Protein AF-A0A543Q272-F1 (afdb_monomer_lite)

Sequence (63 aa):
MDWKFAARRLAKDLTHVAHGSAVAIFAAGWFSNTMEAAVVAAGAWVVIRGCAFVLDAWAGPAP

pLDDT: mean 84.23, std 7.66, range [51.88, 92.12]

Secondary structure (DSSP, 8-state):
--HHHHHHHHHHHHHHHHHHHHHHHHHHHHHHT-HHHHHHHHHHHHHHHHHHHHHHHHH-S--

Organism: NCBI:txid637390

Structure (mmCIF, N/CA/C/O backbone):
data_AF-A0A543Q272-F1
#
_entry.id   AF-A0A543Q272-F1
#
loop_
_atom_site.group_PDB
_atom_site.id
_atom_site.type_symbol
_atom_site.label_atom_id
_atom_site.label_alt_id
_atom_site.label_comp_id
_atom_site.label_asym_id
_atom_site.label_entity_id
_atom_site.label_seq_id
_atom_site.pdbx_PDB_ins_code
_atom_site.Cartn_x
_atom_site.Cartn_y
_atom_site.Cartn_z
_atom_site.occupancy
_atom_site.B_iso_or_equiv
_atom_site.auth_seq_id
_atom_site.auth_comp_id
_atom_site.auth_asym_id
_atom_site.auth_atom_id
_atom_site.pdbx_PDB_model_num
ATOM 1 N N . MET A 1 1 ? -13.955 -9.419 20.958 1.00 51.88 1 MET A N 1
ATOM 2 C CA . MET A 1 1 ? -13.021 -9.694 19.845 1.00 51.88 1 MET A CA 1
ATOM 3 C C . MET A 1 1 ? -12.473 -8.374 19.358 1.00 51.88 1 MET A C 1
ATOM 5 O O . MET A 1 1 ? -13.250 -7.486 19.027 1.00 51.88 1 MET A O 1
ATOM 9 N N . ASP A 1 2 ? -11.155 -8.239 19.398 1.00 77.50 2 ASP A N 1
ATOM 10 C C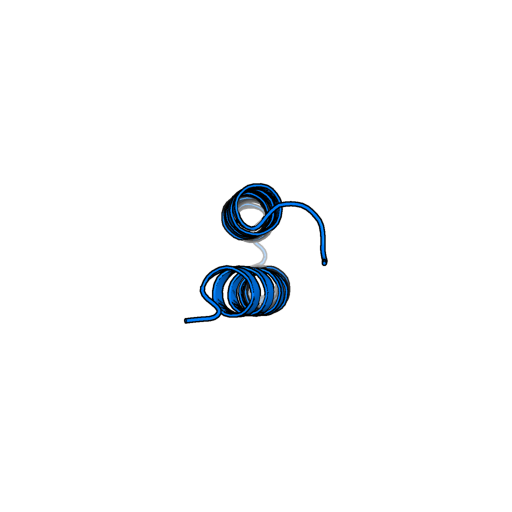A . ASP A 1 2 ? -10.424 -6.977 19.289 1.00 77.50 2 ASP A CA 1
ATOM 11 C C . ASP A 1 2 ? -10.290 -6.522 17.822 1.00 77.50 2 ASP A C 1
ATOM 13 O O . ASP A 1 2 ? -9.201 -6.338 17.282 1.00 77.50 2 ASP A O 1
ATOM 17 N N . TRP A 1 3 ? -11.423 -6.423 17.120 1.00 80.25 3 TRP A N 1
ATOM 18 C CA . TRP A 1 3 ? -11.467 -6.120 15.685 1.00 80.25 3 TRP A CA 1
ATOM 19 C C . TRP A 1 3 ? -10.791 -4.780 15.363 1.00 80.25 3 TRP A C 1
ATOM 21 O O . TRP A 1 3 ? -10.179 -4.645 14.308 1.00 80.25 3 TRP A O 1
ATOM 31 N N . LYS A 1 4 ? -10.817 -3.826 16.304 1.00 85.19 4 LYS A N 1
ATOM 32 C CA . LYS A 1 4 ? -10.082 -2.557 16.217 1.00 85.19 4 LYS A CA 1
ATOM 33 C C . LYS A 1 4 ? -8.570 -2.779 16.211 1.00 85.19 4 LYS A C 1
ATOM 35 O O . LYS A 1 4 ? -7.864 -2.180 15.405 1.00 85.19 4 LYS A O 1
ATOM 40 N N . PHE A 1 5 ? -8.068 -3.665 17.070 1.00 85.12 5 PHE A N 1
ATOM 41 C CA . PHE A 1 5 ? -6.650 -4.017 17.111 1.00 85.12 5 PHE A CA 1
ATOM 42 C C . PHE A 1 5 ? -6.212 -4.731 15.826 1.00 85.12 5 PHE A C 1
ATOM 44 O O . PHE A 1 5 ? -5.168 -4.405 15.259 1.00 85.12 5 PHE A O 1
ATOM 51 N N . ALA A 1 6 ? -7.041 -5.649 15.318 1.00 85.81 6 ALA A N 1
ATOM 52 C CA . ALA A 1 6 ? -6.805 -6.320 14.042 1.00 85.81 6 ALA A CA 1
ATOM 53 C C . ALA A 1 6 ? -6.799 -5.334 12.857 1.00 85.81 6 ALA A C 1
ATOM 55 O O . ALA A 1 6 ? -5.884 -5.384 12.038 1.00 85.81 6 ALA A O 1
ATOM 56 N N . ALA A 1 7 ? -7.752 -4.397 12.801 1.00 86.12 7 ALA A N 1
ATOM 57 C CA . ALA A 1 7 ? -7.826 -3.366 11.763 1.00 86.12 7 ALA A CA 1
ATOM 58 C C . ALA A 1 7 ? -6.597 -2.441 11.770 1.00 86.12 7 ALA A C 1
ATOM 60 O O . ALA A 1 7 ? -6.019 -2.184 10.716 1.00 86.12 7 ALA A O 1
ATOM 61 N N . ARG A 1 8 ? -6.127 -2.011 12.949 1.00 85.94 8 ARG A N 1
ATOM 62 C CA . ARG A 1 8 ? -4.894 -1.211 13.064 1.00 85.94 8 ARG A CA 1
ATOM 63 C C . ARG A 1 8 ? -3.644 -1.975 12.662 1.00 85.94 8 ARG A C 1
ATOM 65 O O . ARG A 1 8 ? -2.746 -1.410 12.042 1.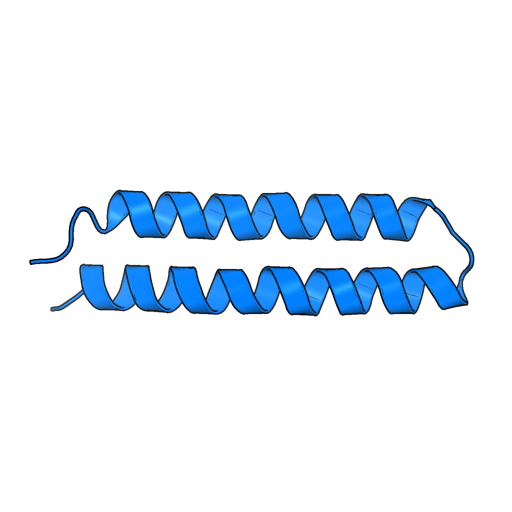00 85.94 8 ARG A O 1
ATOM 72 N N . ARG A 1 9 ? -3.554 -3.254 13.033 1.00 88.56 9 ARG A N 1
ATOM 73 C CA . ARG A 1 9 ? -2.430 -4.100 12.624 1.00 88.56 9 ARG A CA 1
ATOM 74 C C . ARG A 1 9 ? -2.413 -4.265 11.107 1.00 88.56 9 ARG A C 1
ATOM 76 O O . ARG A 1 9 ? -1.378 -4.030 10.496 1.00 88.56 9 ARG A O 1
ATOM 83 N N . LEU A 1 10 ? -3.575 -4.516 10.507 1.00 88.31 10 LEU A N 1
ATOM 84 C CA . LEU A 1 10 ? -3.726 -4.571 9.058 1.00 88.31 10 LEU A CA 1
ATOM 85 C C . LEU A 1 10 ? -3.366 -3.238 8.384 1.00 88.31 10 LEU A C 1
ATOM 87 O O . LEU A 1 10 ? -2.686 -3.244 7.365 1.00 88.31 10 LEU A O 1
ATOM 91 N N . ALA A 1 11 ? -3.744 -2.091 8.956 1.00 88.62 11 ALA A N 1
ATOM 92 C CA . ALA A 1 11 ? -3.356 -0.778 8.435 1.00 88.62 11 ALA A CA 1
ATOM 93 C C . ALA A 1 11 ? -1.826 -0.568 8.432 1.00 88.62 11 ALA A C 1
ATOM 95 O O . ALA A 1 11 ? -1.263 -0.040 7.466 1.00 88.62 11 ALA A O 1
ATOM 96 N N . LYS A 1 12 ? -1.129 -1.024 9.482 1.00 89.81 12 LYS A N 1
ATOM 97 C CA . LYS A 1 12 ? 0.344 -1.011 9.538 1.00 89.81 12 LYS A CA 1
ATOM 98 C C . LYS A 1 12 ? 0.962 -1.952 8.506 1.00 89.81 12 LYS A C 1
ATOM 100 O O . LYS A 1 12 ? 1.893 -1.555 7.809 1.00 89.81 12 LYS A O 1
ATOM 105 N N . ASP A 1 13 ? 0.421 -3.157 8.367 1.00 91.31 13 ASP A N 1
ATOM 106 C CA . ASP A 1 13 ? 0.918 -4.137 7.401 1.00 91.31 13 ASP A CA 1
ATOM 107 C C . ASP A 1 13 ? 0.722 -3.637 5.961 1.00 91.31 13 ASP A C 1
ATOM 109 O O . ASP A 1 13 ? 1.660 -3.659 5.166 1.00 91.31 13 ASP A O 1
ATOM 113 N N . LEU A 1 14 ? -0.440 -3.059 5.642 1.00 88.50 14 LEU A N 1
ATOM 114 C CA . LEU A 1 14 ? -0.704 -2.420 4.348 1.00 88.50 14 LEU A CA 1
ATOM 115 C C . LEU A 1 14 ? 0.240 -1.251 4.074 1.00 88.50 14 LEU A C 1
ATOM 117 O O . LEU A 1 14 ? 0.681 -1.061 2.946 1.00 88.50 14 LEU A O 1
ATOM 121 N N . THR A 1 15 ? 0.600 -0.486 5.101 1.00 89.38 15 THR A N 1
ATOM 122 C CA . THR A 1 15 ? 1.594 0.583 4.978 1.00 89.38 15 THR A CA 1
ATOM 123 C C . THR A 1 15 ? 2.970 0.041 4.574 1.00 89.38 15 THR A C 1
ATOM 125 O O . THR A 1 15 ? 3.614 0.621 3.697 1.00 89.38 15 THR A O 1
ATOM 128 N N . HIS A 1 16 ? 3.417 -1.071 5.163 1.00 90.44 16 HIS A N 1
ATOM 129 C CA . HIS A 1 16 ? 4.666 -1.721 4.757 1.00 90.44 16 HIS A CA 1
ATOM 130 C C . HIS A 1 16 ? 4.575 -2.302 3.343 1.00 90.44 16 HIS A C 1
ATOM 132 O O . HIS A 1 16 ? 5.503 -2.135 2.552 1.00 90.44 16 HIS A O 1
ATOM 138 N N . VAL A 1 17 ? 3.442 -2.919 2.994 1.00 89.50 17 VAL A N 1
ATOM 139 C CA . VAL A 1 17 ? 3.197 -3.457 1.649 1.00 89.50 17 VAL A CA 1
ATOM 140 C C . VAL A 1 17 ? 3.174 -2.346 0.599 1.00 89.50 17 VAL A C 1
ATOM 142 O O . VAL A 1 17 ? 3.753 -2.524 -0.469 1.00 89.50 17 VAL A O 1
ATOM 145 N N . ALA A 1 18 ? 2.583 -1.183 0.888 1.00 89.06 18 ALA A N 1
ATOM 146 C CA . ALA A 1 18 ? 2.589 -0.027 -0.013 1.00 89.06 18 ALA A CA 1
ATOM 147 C C . ALA A 1 18 ? 4.021 0.403 -0.355 1.00 89.06 18 ALA A C 1
ATOM 149 O O . ALA A 1 18 ? 4.356 0.603 -1.519 1.00 89.06 18 ALA A O 1
ATOM 150 N N . HIS A 1 19 ? 4.880 0.477 0.662 1.00 88.44 19 HIS A N 1
ATOM 151 C CA . HIS A 1 19 ? 6.281 0.845 0.492 1.00 88.44 19 HIS A CA 1
ATOM 152 C C . HIS A 1 19 ? 7.045 -0.221 -0.307 1.00 88.44 19 HIS A C 1
ATOM 154 O O . HIS A 1 19 ? 7.709 0.094 -1.291 1.00 88.44 19 HIS A O 1
ATOM 160 N N . GLY A 1 20 ? 6.914 -1.493 0.083 1.00 86.75 20 GLY A N 1
ATOM 161 C CA . GLY A 1 20 ? 7.613 -2.603 -0.565 1.00 86.75 20 GLY A CA 1
ATOM 162 C C . GLY A 1 20 ? 7.196 -2.802 -2.023 1.00 86.75 20 GLY A C 1
ATOM 163 O O . GLY A 1 20 ? 8.050 -2.960 -2.892 1.00 86.75 20 GLY A O 1
ATOM 164 N N . SER A 1 21 ? 5.894 -2.739 -2.308 1.00 87.06 21 SER A N 1
ATOM 165 C CA . SER A 1 21 ? 5.361 -2.885 -3.669 1.00 87.06 21 SER A CA 1
ATOM 166 C C . SER A 1 21 ? 5.792 -1.740 -4.580 1.00 87.06 21 SER A C 1
ATOM 168 O O . SER A 1 21 ? 6.234 -1.991 -5.697 1.00 87.06 21 SER A O 1
ATOM 170 N N . ALA A 1 22 ? 5.749 -0.496 -4.105 1.00 86.94 22 ALA A N 1
ATOM 171 C CA . ALA A 1 22 ? 6.196 0.641 -4.894 1.00 86.94 22 ALA A CA 1
ATOM 172 C C . ALA A 1 22 ? 7.701 0.606 -5.174 1.00 86.94 22 ALA A C 1
ATOM 174 O O . ALA A 1 22 ? 8.105 0.868 -6.303 1.00 86.94 22 ALA A O 1
ATOM 175 N N . VAL A 1 23 ? 8.530 0.230 -4.192 1.00 87.44 23 VAL A N 1
ATOM 176 C CA . VAL A 1 23 ? 9.975 0.046 -4.407 1.00 87.44 23 VAL A CA 1
ATOM 177 C C . VAL A 1 23 ? 10.233 -1.071 -5.417 1.00 87.44 23 VAL A C 1
ATOM 179 O O . VAL A 1 23 ? 11.059 -0.892 -6.305 1.00 87.44 23 VAL A O 1
ATOM 182 N N . ALA A 1 24 ? 9.509 -2.190 -5.339 1.00 87.94 24 ALA A N 1
ATOM 183 C CA . ALA A 1 24 ? 9.656 -3.292 -6.288 1.00 87.94 24 ALA A CA 1
ATOM 184 C C . ALA A 1 24 ? 9.260 -2.891 -7.720 1.00 87.94 24 ALA A C 1
ATOM 186 O O . ALA A 1 24 ? 10.014 -3.150 -8.657 1.00 87.94 24 ALA A O 1
ATOM 187 N N . ILE A 1 25 ? 8.114 -2.220 -7.891 1.00 86.69 25 ILE A N 1
ATOM 188 C CA . ILE A 1 25 ? 7.640 -1.732 -9.197 1.00 86.69 25 ILE A CA 1
ATOM 189 C C . ILE A 1 25 ? 8.606 -0.684 -9.754 1.00 86.69 25 ILE A C 1
ATOM 191 O O . ILE A 1 25 ? 8.973 -0.745 -10.926 1.00 86.69 25 ILE A O 1
ATOM 195 N N . PHE A 1 26 ? 9.056 0.253 -8.918 1.00 85.44 26 PHE A N 1
ATOM 196 C CA . PHE A 1 26 ? 10.001 1.284 -9.328 1.00 85.44 26 PHE A CA 1
ATOM 197 C C . PHE A 1 26 ? 11.356 0.686 -9.718 1.00 85.44 26 PHE A C 1
ATOM 199 O O . PHE A 1 26 ? 11.901 1.046 -10.755 1.00 85.44 26 PHE A O 1
ATOM 206 N N . ALA A 1 27 ? 11.879 -0.264 -8.937 1.00 84.31 27 ALA A N 1
ATOM 207 C CA . ALA A 1 27 ? 13.126 -0.953 -9.249 1.00 84.31 27 ALA A CA 1
ATOM 208 C C . ALA A 1 27 ? 13.022 -1.723 -10.572 1.00 84.31 27 ALA A C 1
ATOM 210 O O . ALA A 1 27 ? 13.894 -1.573 -11.422 1.00 84.31 27 ALA A O 1
ATOM 211 N N . ALA A 1 28 ? 11.938 -2.477 -10.791 1.00 82.56 28 ALA A N 1
ATOM 212 C CA . ALA A 1 28 ? 11.688 -3.156 -12.064 1.00 82.56 28 ALA A CA 1
ATOM 213 C C . ALA A 1 28 ? 11.608 -2.162 -13.239 1.00 82.56 28 ALA A C 1
ATOM 215 O O . ALA A 1 28 ? 12.193 -2.392 -14.294 1.00 82.56 28 ALA A O 1
ATOM 216 N N . GLY A 1 29 ? 10.946 -1.027 -13.011 1.00 79.81 29 GLY A N 1
ATOM 217 C CA . GLY A 1 29 ? 10.813 0.086 -13.945 1.00 79.81 29 GLY A CA 1
ATOM 218 C C . GLY A 1 29 ? 12.105 0.811 -14.305 1.00 79.81 29 GLY A C 1
ATOM 219 O O . GLY A 1 29 ? 12.268 1.296 -15.425 1.00 79.81 29 GLY A O 1
ATOM 220 N N . TRP A 1 30 ? 13.027 0.894 -13.348 1.00 75.88 30 TRP A N 1
ATOM 221 C CA . TRP A 1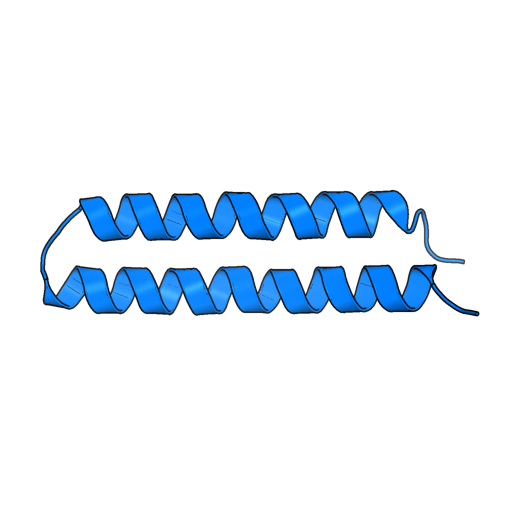 30 ? 14.340 1.494 -13.542 1.00 75.88 30 TRP A CA 1
ATOM 222 C C . TRP A 1 30 ? 15.191 0.653 -14.496 1.00 75.88 30 TRP A C 1
ATOM 224 O O . TRP A 1 30 ? 15.851 1.201 -15.374 1.00 75.88 30 TRP A O 1
ATOM 234 N N . PHE A 1 31 ? 15.101 -0.679 -14.406 1.00 73.88 31 PHE A N 1
ATOM 235 C CA . PHE A 1 31 ? 15.761 -1.578 -15.359 1.00 73.88 31 PHE A CA 1
ATOM 236 C C . PHE A 1 31 ? 15.145 -1.524 -16.763 1.00 73.88 31 PHE A C 1
ATOM 238 O O . PHE A 1 31 ? 15.860 -1.737 -17.740 1.00 73.88 31 PHE A O 1
ATOM 245 N N . SER A 1 32 ? 13.851 -1.209 -16.885 1.00 75.25 32 SER A N 1
ATOM 246 C CA . SER A 1 32 ? 13.189 -1.001 -18.181 1.00 75.25 32 SER A CA 1
ATOM 247 C C . SER A 1 32 ? 13.301 0.434 -18.714 1.00 75.25 32 SER A C 1
ATOM 249 O O . SER A 1 32 ? 12.917 0.678 -19.854 1.00 75.25 32 SER A O 1
ATOM 251 N N . ASN A 1 33 ? 13.849 1.373 -17.931 1.00 70.50 33 ASN A N 1
ATOM 252 C CA . ASN A 1 33 ? 14.028 2.790 -18.273 1.00 70.50 33 ASN A CA 1
ATOM 253 C C . ASN A 1 33 ? 12.720 3.505 -18.684 1.00 70.50 33 ASN A C 1
ATOM 255 O O . ASN A 1 33 ? 12.695 4.371 -19.559 1.00 70.50 33 ASN A O 1
ATOM 259 N N . THR A 1 34 ? 11.604 3.122 -18.056 1.00 75.81 34 THR A N 1
ATOM 260 C CA . THR A 1 34 ? 10.257 3.621 -18.379 1.00 75.81 34 THR A CA 1
ATOM 261 C C . THR A 1 34 ? 9.703 4.496 -17.255 1.00 75.81 34 THR A C 1
ATOM 263 O O . THR A 1 34 ? 9.510 4.013 -16.138 1.00 75.81 34 THR A O 1
ATOM 266 N N . MET A 1 35 ? 9.348 5.754 -17.551 1.00 78.62 35 MET A N 1
ATOM 267 C CA . MET A 1 35 ? 8.662 6.645 -16.593 1.00 78.62 35 MET A CA 1
ATOM 268 C C . MET A 1 35 ? 7.295 6.109 -16.140 1.00 78.62 35 MET A C 1
ATOM 270 O O . MET A 1 35 ? 6.852 6.422 -15.036 1.00 78.62 35 MET A O 1
ATOM 274 N N . GLU A 1 36 ? 6.640 5.278 -16.954 1.00 82.88 36 GLU A N 1
ATOM 275 C CA . GLU A 1 36 ? 5.350 4.664 -16.617 1.00 82.88 36 GLU A CA 1
ATOM 276 C C . GLU A 1 36 ? 5.415 3.857 -15.319 1.00 82.88 36 GLU A C 1
ATOM 278 O O . GLU A 1 36 ? 4.511 3.937 -14.492 1.00 82.88 36 GLU A O 1
ATOM 283 N N . ALA A 1 37 ? 6.519 3.152 -15.074 1.00 81.50 37 ALA A N 1
ATOM 284 C CA . ALA A 1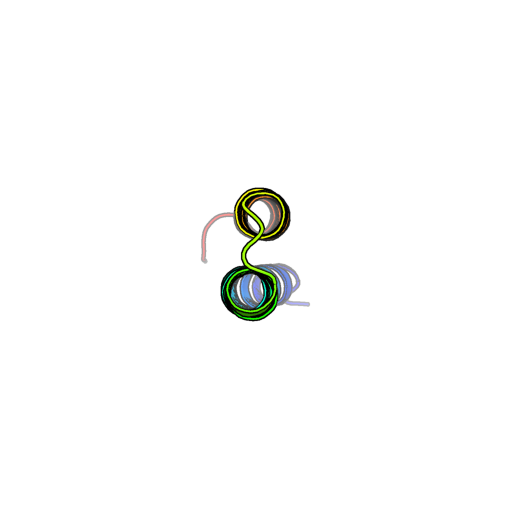 37 ? 6.681 2.361 -13.862 1.00 81.50 37 ALA A CA 1
ATOM 285 C C . ALA A 1 37 ? 6.756 3.224 -12.592 1.00 81.50 37 ALA A C 1
ATOM 287 O O . ALA A 1 37 ? 6.272 2.807 -11.542 1.00 81.50 37 ALA A O 1
ATOM 288 N N . ALA A 1 38 ? 7.290 4.447 -12.681 1.00 82.19 38 ALA A N 1
ATOM 289 C CA . ALA A 1 38 ? 7.273 5.390 -11.566 1.00 82.19 38 ALA A CA 1
ATOM 290 C C . ALA A 1 38 ? 5.850 5.874 -11.258 1.00 82.19 38 ALA A C 1
ATOM 292 O O . ALA A 1 38 ? 5.457 5.945 -10.093 1.00 82.19 38 ALA A O 1
ATOM 293 N N . VAL A 1 39 ? 5.057 6.142 -12.300 1.00 86.94 39 VAL A N 1
ATOM 294 C CA . VAL A 1 39 ? 3.645 6.524 -12.163 1.00 86.94 39 VAL A CA 1
ATOM 295 C C . VAL A 1 39 ? 2.827 5.373 -11.574 1.00 86.94 39 VAL A C 1
ATOM 297 O O . VAL A 1 39 ? 2.051 5.587 -10.645 1.00 86.94 39 VAL A O 1
ATOM 300 N N . VAL A 1 40 ? 3.040 4.143 -12.048 1.00 87.56 40 VAL A N 1
ATOM 301 C CA . VAL A 1 40 ? 2.367 2.944 -11.527 1.00 87.56 40 VAL A CA 1
ATOM 302 C C . VAL A 1 40 ? 2.768 2.672 -10.076 1.00 87.56 40 VAL A C 1
ATOM 304 O O . VAL A 1 40 ? 1.897 2.398 -9.252 1.00 87.56 40 VAL A O 1
ATOM 307 N N . ALA A 1 41 ? 4.051 2.805 -9.727 1.00 87.12 41 ALA A N 1
ATOM 308 C CA . ALA A 1 41 ? 4.530 2.651 -8.354 1.00 87.12 41 ALA A CA 1
ATOM 309 C C . ALA A 1 41 ? 3.899 3.684 -7.408 1.00 87.12 41 ALA A C 1
ATOM 311 O O . ALA A 1 41 ? 3.414 3.327 -6.333 1.00 87.12 41 ALA A O 1
ATOM 312 N N . ALA A 1 42 ? 3.855 4.955 -7.820 1.00 87.75 42 ALA A N 1
ATOM 313 C CA . ALA A 1 42 ? 3.215 6.018 -7.053 1.00 87.75 42 ALA A CA 1
ATOM 314 C C . ALA A 1 42 ? 1.702 5.782 -6.905 1.00 87.75 42 ALA A C 1
ATOM 316 O O . ALA A 1 42 ? 1.160 5.919 -5.808 1.00 87.75 42 ALA A O 1
ATOM 317 N N . GLY A 1 43 ? 1.025 5.367 -7.979 1.00 89.69 43 GLY A N 1
ATOM 318 C CA . GLY A 1 43 ? -0.398 5.029 -7.956 1.00 89.69 43 GLY A CA 1
ATOM 319 C C . GLY A 1 43 ? -0.708 3.873 -7.003 1.00 89.69 43 GLY A C 1
ATOM 320 O O . GLY A 1 43 ? -1.581 3.997 -6.143 1.00 89.69 43 GLY A O 1
ATOM 321 N N . ALA A 1 44 ? 0.052 2.778 -7.094 1.00 88.56 44 ALA A N 1
ATOM 322 C CA . ALA A 1 44 ? -0.080 1.629 -6.201 1.00 88.56 44 ALA A CA 1
ATOM 323 C C . ALA A 1 44 ? 0.139 2.027 -4.733 1.00 88.56 44 ALA A C 1
ATOM 325 O O . ALA A 1 44 ? -0.659 1.657 -3.867 1.00 88.56 44 ALA A O 1
ATOM 326 N N . TRP A 1 45 ? 1.160 2.845 -4.455 1.00 90.62 45 TRP A N 1
ATOM 327 C CA . T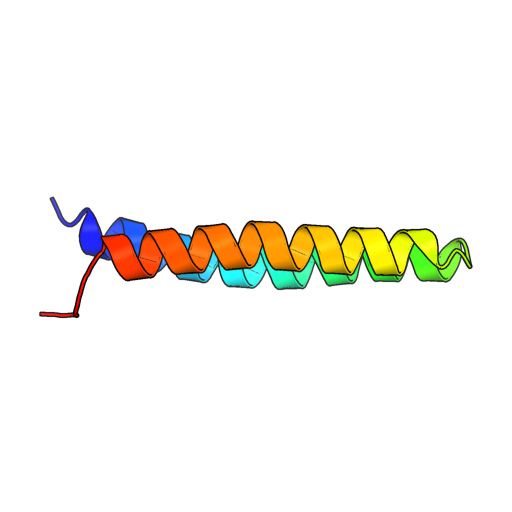RP A 1 45 ? 1.400 3.366 -3.113 1.00 90.62 45 TRP A CA 1
ATOM 328 C C . TRP A 1 45 ? 0.190 4.132 -2.584 1.00 90.62 45 TRP A C 1
ATOM 330 O O . TRP A 1 45 ? -0.268 3.857 -1.475 1.00 90.62 45 TRP A O 1
ATOM 340 N N . VAL A 1 46 ? -0.328 5.099 -3.350 1.00 92.06 46 VAL A N 1
ATOM 341 C CA . VAL A 1 46 ? -1.442 5.960 -2.923 1.00 92.06 46 VAL A CA 1
ATOM 342 C C . VAL A 1 46 ? -2.687 5.135 -2.615 1.00 92.06 46 VAL A C 1
ATOM 344 O O . VAL A 1 46 ? -3.303 5.346 -1.571 1.00 92.06 46 VAL A O 1
ATOM 347 N N . VAL A 1 47 ? -3.029 4.164 -3.466 1.00 92.12 47 VAL A N 1
ATOM 348 C CA . VAL A 1 47 ? -4.206 3.305 -3.265 1.00 92.12 47 VAL A CA 1
ATOM 349 C C . VAL A 1 47 ? -4.072 2.488 -1.979 1.00 92.12 47 VAL A C 1
ATOM 351 O O . VAL A 1 47 ? -4.952 2.541 -1.119 1.00 92.12 47 VAL A O 1
ATOM 354 N N . ILE A 1 48 ? -2.951 1.785 -1.798 1.00 91.19 48 ILE A N 1
ATOM 355 C CA . ILE A 1 48 ? -2.746 0.917 -0.628 1.00 91.19 48 ILE A CA 1
ATOM 356 C C . ILE A 1 48 ? -2.671 1.754 0.660 1.00 91.19 48 ILE A C 1
ATOM 358 O O . ILE A 1 48 ? -3.252 1.386 1.684 1.00 91.19 48 ILE A O 1
ATOM 362 N N . ARG A 1 49 ? -2.012 2.920 0.611 1.00 89.50 49 ARG A N 1
ATOM 363 C CA . ARG A 1 49 ? -1.935 3.863 1.737 1.00 89.50 49 ARG A CA 1
ATOM 364 C C . ARG A 1 49 ? -3.305 4.446 2.086 1.00 89.50 49 ARG A C 1
ATOM 366 O O . ARG A 1 49 ? -3.609 4.593 3.267 1.00 89.50 49 ARG A O 1
ATOM 373 N N . GLY A 1 50 ? -4.133 4.745 1.087 1.00 89.50 50 GLY A N 1
ATOM 374 C CA . GLY A 1 50 ? -5.513 5.188 1.275 1.00 89.50 50 GLY A CA 1
ATOM 375 C C . GLY A 1 50 ? -6.355 4.134 1.993 1.00 89.50 50 GLY A C 1
ATOM 376 O O . GLY A 1 50 ? -7.031 4.450 2.970 1.00 89.50 50 GLY A O 1
ATOM 377 N N . CYS A 1 51 ? -6.244 2.864 1.594 1.00 90.19 51 CYS A N 1
ATOM 378 C CA . CYS A 1 51 ? -6.902 1.758 2.294 1.00 90.19 51 CYS A CA 1
ATOM 379 C C . CYS A 1 51 ? -6.432 1.633 3.750 1.00 90.19 51 CYS A C 1
ATOM 381 O O . CYS A 1 51 ? -7.260 1.484 4.648 1.00 90.19 51 CYS A O 1
ATOM 383 N N . ALA A 1 52 ? -5.123 1.739 3.999 1.00 88.38 52 ALA A N 1
ATOM 384 C CA . ALA A 1 52 ? -4.577 1.733 5.354 1.00 88.38 52 ALA A CA 1
ATOM 385 C C . ALA A 1 52 ? -5.138 2.885 6.206 1.00 88.38 52 ALA A C 1
ATOM 387 O O . ALA A 1 52 ? -5.532 2.665 7.348 1.00 88.38 52 ALA A O 1
ATOM 388 N N . PHE A 1 53 ? -5.226 4.092 5.640 1.00 88.75 53 PHE A N 1
ATOM 389 C CA . PHE A 1 53 ? -5.794 5.258 6.315 1.00 88.75 53 PHE A CA 1
ATOM 390 C C . PHE A 1 53 ? -7.271 5.057 6.678 1.00 88.75 53 PHE A C 1
ATOM 392 O O . PHE A 1 53 ? -7.662 5.317 7.812 1.00 88.75 53 PHE A O 1
ATOM 399 N N . VAL A 1 54 ? -8.086 4.547 5.748 1.00 90.44 54 VAL A N 1
ATOM 400 C CA . VAL A 1 54 ? -9.508 4.261 6.003 1.00 90.44 54 VAL A CA 1
ATOM 401 C C . VAL A 1 54 ? -9.671 3.209 7.100 1.00 90.44 54 VAL A C 1
ATOM 403 O O . VAL A 1 54 ? -10.523 3.368 7.971 1.00 90.44 54 VAL A O 1
ATOM 406 N N . LEU A 1 55 ? -8.843 2.160 7.099 1.00 87.50 55 LEU A N 1
ATOM 407 C CA . LEU A 1 55 ? -8.872 1.120 8.131 1.00 87.50 55 LEU A CA 1
ATOM 408 C C . LEU A 1 55 ? -8.486 1.651 9.514 1.00 87.50 55 LEU A C 1
ATOM 410 O O . LEU A 1 55 ? -9.126 1.293 10.503 1.00 87.50 55 LEU A O 1
ATOM 414 N N . ASP A 1 56 ? -7.471 2.512 9.590 1.00 86.44 56 ASP A N 1
ATOM 415 C CA . ASP A 1 56 ? -7.043 3.124 10.850 1.00 86.44 56 ASP A CA 1
ATOM 416 C C . ASP A 1 56 ? -8.101 4.106 11.382 1.00 86.44 56 ASP A C 1
ATOM 418 O O . ASP A 1 56 ? -8.469 4.056 12.557 1.00 86.44 56 ASP A O 1
ATOM 422 N N . ALA A 1 57 ? -8.692 4.918 10.497 1.00 86.00 57 ALA A N 1
ATOM 423 C CA . ALA A 1 57 ? -9.807 5.801 10.830 1.00 86.00 57 ALA A CA 1
ATOM 424 C C . ALA A 1 57 ? -11.039 5.017 11.316 1.00 86.00 57 ALA A C 1
ATOM 426 O O . ALA A 1 57 ? -11.681 5.407 12.292 1.00 86.00 57 ALA A O 1
ATOM 427 N N . TRP A 1 58 ? -11.347 3.883 10.677 1.00 85.94 58 TRP A N 1
ATOM 428 C CA . TRP A 1 58 ? -12.472 3.024 11.053 1.00 85.94 58 TRP A CA 1
ATOM 429 C C . TRP A 1 58 ? -12.263 2.318 12.399 1.00 85.94 58 TRP A C 1
ATOM 431 O O . TRP A 1 58 ? -13.220 2.110 13.148 1.00 85.94 58 TRP A O 1
ATOM 441 N N . ALA A 1 59 ? -11.015 2.005 12.760 1.00 84.25 59 ALA A N 1
ATOM 442 C CA . ALA A 1 59 ? -10.687 1.472 14.080 1.00 84.25 59 ALA A CA 1
ATOM 443 C C . ALA A 1 59 ? -10.922 2.495 15.216 1.00 84.25 59 ALA A C 1
ATOM 445 O O . ALA A 1 59 ? -11.062 2.097 16.379 1.00 84.25 59 ALA A O 1
ATOM 446 N N . GLY A 1 60 ? -11.009 3.793 14.895 1.00 78.38 60 GLY A N 1
ATOM 447 C CA . GLY A 1 60 ? -11.242 4.885 15.844 1.00 78.38 60 GLY A CA 1
ATOM 448 C C . GLY A 1 60 ? -10.037 5.166 16.757 1.00 78.38 60 GLY A C 1
ATOM 449 O O . GLY A 1 60 ? -8.972 4.579 16.560 1.00 78.38 60 GLY A O 1
ATOM 450 N N . PRO A 1 61 ? -10.168 6.044 17.771 1.00 72.38 61 PRO A N 1
ATOM 451 C CA . PRO A 1 61 ? -9.089 6.362 18.713 1.00 72.38 61 PRO A CA 1
ATOM 452 C C . PRO A 1 61 ? -8.708 5.158 19.585 1.00 72.38 61 PRO A C 1
ATOM 454 O O . PRO A 1 61 ? -9.512 4.249 19.820 1.00 72.38 61 PRO A O 1
ATOM 457 N N . ALA A 1 62 ? -7.441 5.084 20.003 1.00 63.03 62 ALA A N 1
ATOM 458 C CA . ALA A 1 62 ? -6.981 4.032 20.912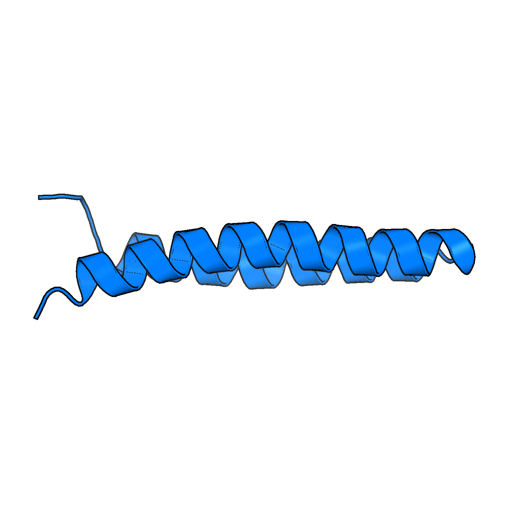 1.00 63.03 62 ALA A CA 1
ATOM 459 C C . ALA A 1 62 ? -7.673 4.159 22.275 1.00 63.03 62 ALA A C 1
ATOM 461 O O . ALA A 1 62 ? -7.904 5.293 22.693 1.00 63.03 62 ALA A O 1
ATOM 462 N N . PRO A 1 63 ? -8.058 3.033 22.907 1.00 61.03 63 PRO A N 1
ATOM 463 C CA . PRO A 1 63 ? -8.486 3.061 24.299 1.00 61.03 63 PRO A CA 1
ATOM 464 C C . PRO A 1 63 ? -7.352 3.540 25.210 1.00 61.03 63 PRO A C 1
ATOM 466 O O . PRO A 1 63 ? -6.171 3.325 24.843 1.00 61.03 63 PRO A O 1
#

Foldseek 3Di:
DLVLVVLLVQLVVLLVVLVVQLVVLVVVCVVVVDVVSNVVSVVSSVVSNVSSVVSNVVSPDDD

Radius of gyration: 14.51 Å; chains: 1; bounding box: 29×16×43 Å